Protein AF-A0A2G2C3A8-F1 (afdb_monomer)

pLDDT: mean 95.43, std 5.2, range [62.75, 98.38]

Sequence (73 aa):
MSDLYLARAIHFDESDRNVFHVPARTGE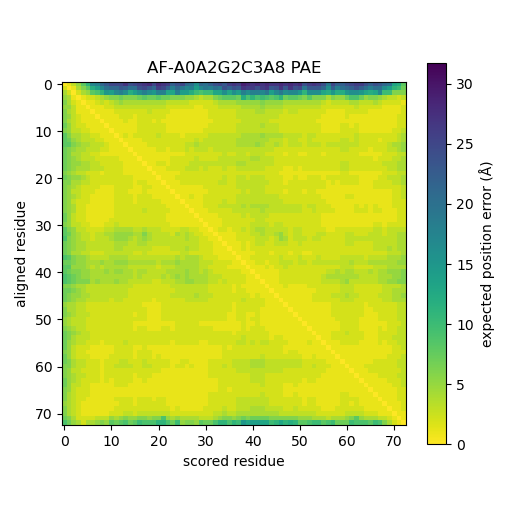WCVSGGFEFSNWTDGDLTGKARQAFANGWMGVETFGRVTFVAVTK

Foldseek 3Di:
DDDAWFWFADDPDCVLVVLAPFAADGGATWDAPQVVCVPPDPVNLDGSNVCCNPQFTAGPPRRGTHRDIDTDD

Radius of gyration: 12.72 Å; Cα contacts (8 Å, |Δi|>4): 137; chains: 1; bounding box: 34×22×32 Å

Mean predicted aligned error: 3.01 Å

Secondary structure (DSSP, 8-state):
-PPPPEEEEE-SSSHHHHHSSSBPPTT-BEEE-GGGGTT--TTT--HHHHHHHHH-EEETTT--EESEEEEE-

Solvent-accessible surface area (backbone atoms only — not comparable to full-atom values): 4194 Å² total; per-residue (Å²): 133,81,89,60,74,44,38,24,29,46,72,96,66,70,61,39,67,73,47,29,92,44,47,34,54,76,64,35,51,42,46,86,39,60,70,82,51,75,88,60,52,80,84,65,51,44,76,43,55,30,42,38,63,77,47,22,34,22,18,78,84,72,69,8,26,27,73,42,64,46,78,40,114

Structure (mmCIF, N/CA/C/O backbone):
data_AF-A0A2G2C3A8-F1
#
_entry.id   AF-A0A2G2C3A8-F1
#
loop_
_atom_site.group_PDB
_atom_site.id
_atom_site.type_symbol
_atom_site.label_atom_id
_atom_site.label_alt_id
_atom_site.label_comp_id
_atom_site.label_asym_id
_atom_site.label_entity_id
_atom_site.label_seq_id
_atom_site.pdbx_PDB_ins_code
_atom_site.Cartn_x
_atom_site.Cartn_y
_atom_site.Cartn_z
_a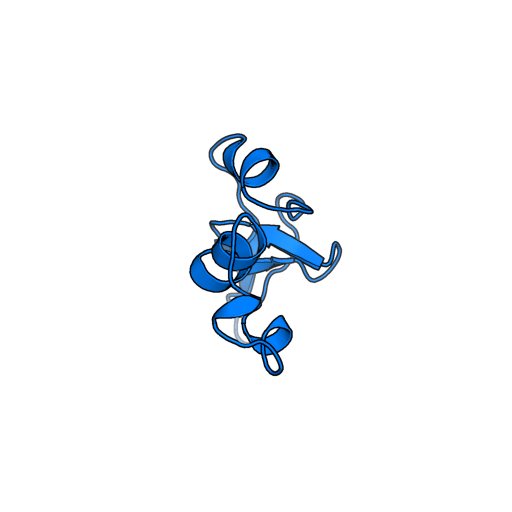tom_site.occupancy
_atom_site.B_iso_or_equiv
_atom_site.auth_seq_id
_atom_site.auth_comp_id
_a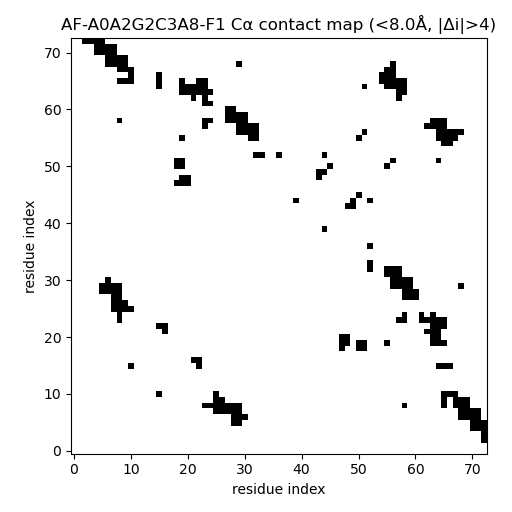tom_site.auth_asym_id
_atom_site.auth_atom_id
_atom_site.pdbx_PDB_model_num
ATOM 1 N N . MET A 1 1 ? -24.037 -10.417 13.825 1.00 62.75 1 MET A N 1
ATOM 2 C CA . MET A 1 1 ? -23.089 -10.005 12.771 1.00 62.75 1 MET A CA 1
ATOM 3 C C . MET A 1 1 ? -21.708 -10.206 13.363 1.00 62.75 1 MET A C 1
ATOM 5 O O . MET A 1 1 ? -21.499 -9.726 14.466 1.00 62.75 1 MET A O 1
ATOM 9 N N . SER A 1 2 ? -20.848 -11.026 12.761 1.00 74.94 2 SER A N 1
ATOM 10 C CA . SER A 1 2 ? -19.476 -11.194 13.258 1.00 74.94 2 SER A CA 1
ATOM 11 C C . SER A 1 2 ? -18.709 -9.885 13.079 1.00 74.94 2 SER A C 1
ATOM 13 O O . SER A 1 2 ? -18.826 -9.277 12.015 1.00 74.94 2 SER A O 1
ATOM 15 N N . ASP A 1 3 ? -17.931 -9.473 14.080 1.00 85.56 3 ASP A N 1
ATOM 16 C CA . ASP A 1 3 ? -17.007 -8.342 13.944 1.00 85.56 3 ASP A CA 1
ATOM 17 C C . ASP A 1 3 ? -16.010 -8.648 12.813 1.00 85.56 3 ASP A C 1
ATOM 19 O O . ASP A 1 3 ? -15.260 -9.625 12.888 1.00 85.56 3 ASP A O 1
ATOM 23 N N . LEU A 1 4 ? -16.030 -7.844 11.749 1.00 91.94 4 LEU A N 1
ATOM 24 C CA . LEU A 1 4 ? -15.102 -7.957 10.626 1.00 91.94 4 LEU A CA 1
ATOM 25 C C . LEU A 1 4 ? -13.884 -7.084 10.902 1.00 91.94 4 LEU A C 1
ATOM 27 O O . LEU A 1 4 ? -14.021 -5.898 11.174 1.00 91.94 4 LEU A O 1
ATOM 31 N N . TYR A 1 5 ? -12.699 -7.672 10.789 1.00 94.94 5 TYR A N 1
ATOM 32 C CA . TYR A 1 5 ? -11.453 -6.924 10.839 1.00 94.94 5 TYR A CA 1
ATOM 33 C C . TYR A 1 5 ? -11.038 -6.528 9.427 1.00 94.94 5 TYR A C 1
ATOM 35 O O . TYR A 1 5 ? -10.871 -7.384 8.558 1.00 94.94 5 TYR A O 1
ATOM 43 N N . LEU A 1 6 ? -10.870 -5.233 9.204 1.00 95.50 6 LEU A N 1
ATOM 44 C CA . LEU A 1 6 ? -10.617 -4.644 7.899 1.00 95.50 6 LEU A CA 1
ATOM 45 C C . LEU A 1 6 ? -9.362 -3.759 7.943 1.00 95.50 6 LEU A C 1
ATOM 47 O O . LEU A 1 6 ? -8.981 -3.228 8.988 1.00 95.50 6 LEU A O 1
ATOM 51 N N . ALA A 1 7 ? -8.706 -3.617 6.792 1.00 97.94 7 ALA A N 1
ATOM 52 C CA . ALA A 1 7 ? -7.466 -2.862 6.650 1.00 97.94 7 ALA A CA 1
ATOM 53 C C . ALA A 1 7 ? -7.737 -1.360 6.469 1.00 97.94 7 ALA A C 1
ATOM 55 O O . ALA A 1 7 ? -8.503 -0.961 5.591 1.00 97.94 7 ALA A O 1
ATOM 56 N N . ARG A 1 8 ? -7.070 -0.523 7.268 1.00 97.94 8 ARG A N 1
ATOM 57 C CA . ARG A 1 8 ? -7.096 0.944 7.176 1.00 97.94 8 ARG A CA 1
ATOM 58 C C . ARG A 1 8 ? -5.695 1.489 6.952 1.00 97.94 8 ARG A C 1
ATOM 60 O O . ARG A 1 8 ? -4.773 1.071 7.645 1.00 97.94 8 ARG A O 1
ATOM 67 N N . ALA A 1 9 ? -5.543 2.445 6.040 1.00 98.31 9 ALA A N 1
ATOM 68 C CA . ALA A 1 9 ? -4.258 3.086 5.771 1.00 98.31 9 ALA A CA 1
ATOM 69 C C . ALA A 1 9 ? -3.683 3.757 7.028 1.00 98.31 9 ALA A C 1
ATOM 71 O O . ALA A 1 9 ? -4.390 4.501 7.715 1.00 98.31 9 ALA A O 1
ATOM 72 N N . ILE A 1 10 ? -2.394 3.550 7.295 1.00 98.06 10 ILE A N 1
ATOM 73 C CA . ILE A 1 10 ? -1.652 4.260 8.341 1.00 98.06 10 ILE A CA 1
ATOM 74 C C . ILE A 1 10 ? -0.302 4.733 7.802 1.00 98.06 10 ILE A C 1
ATOM 76 O O . ILE A 1 10 ? 0.335 4.040 7.017 1.00 98.06 10 ILE A O 1
ATOM 80 N N . HIS A 1 11 ? 0.145 5.899 8.264 1.00 97.88 11 HIS A N 1
ATOM 81 C CA . HIS A 1 11 ? 1.440 6.469 7.899 1.00 97.88 11 HIS A CA 1
ATOM 82 C C . HIS A 1 11 ? 2.267 6.666 9.166 1.00 97.88 11 HIS A C 1
ATOM 84 O O . HIS A 1 11 ? 1.803 7.314 10.105 1.00 97.88 11 HIS A O 1
ATOM 90 N N . PHE A 1 12 ? 3.476 6.105 9.197 1.00 96.44 12 PHE A N 1
ATOM 91 C CA . PHE A 1 12 ? 4.430 6.344 10.287 1.00 96.44 12 PHE A CA 1
ATOM 92 C C . PHE A 1 12 ? 5.325 7.555 10.026 1.00 96.44 12 PHE A C 1
ATOM 94 O O . PHE A 1 12 ? 5.792 8.190 10.967 1.00 96.44 12 PHE A O 1
ATOM 101 N N . ASP A 1 13 ? 5.522 7.892 8.756 1.00 96.75 13 ASP A N 1
ATOM 102 C CA . ASP A 1 13 ? 6.287 9.040 8.292 1.00 96.75 13 ASP A CA 1
ATOM 103 C C . ASP A 1 13 ? 5.775 9.489 6.906 1.00 96.75 13 ASP A C 1
ATOM 105 O O . ASP A 1 13 ? 4.684 9.110 6.470 1.00 96.75 13 ASP A O 1
ATOM 109 N N . GLU A 1 14 ? 6.539 10.333 6.213 1.00 96.50 14 GLU A N 1
ATOM 110 C CA . GLU A 1 14 ? 6.173 10.884 4.905 1.00 96.50 14 GLU A CA 1
ATOM 111 C C . GLU A 1 14 ? 6.622 10.022 3.709 1.00 96.50 14 GLU A C 1
ATOM 113 O O . GLU A 1 14 ? 6.438 10.435 2.561 1.00 96.50 14 GLU A O 1
ATOM 118 N N . SER A 1 15 ? 7.200 8.835 3.935 1.00 97.19 15 SER A N 1
ATOM 119 C CA . SER A 1 15 ? 7.814 8.001 2.890 1.00 97.19 15 SER A CA 1
ATOM 120 C C . SER A 1 15 ? 6.857 7.686 1.747 1.00 97.19 15 SER A C 1
ATOM 122 O O . SER A 1 15 ? 7.253 7.781 0.586 1.00 97.19 15 SER A O 1
ATOM 124 N N . ASP A 1 16 ? 5.585 7.412 2.045 1.00 97.62 16 ASP A N 1
ATOM 125 C CA . ASP A 1 16 ? 4.569 7.074 1.039 1.00 97.62 16 ASP A CA 1
ATOM 126 C C . ASP A 1 16 ? 4.358 8.197 0.011 1.00 97.62 16 ASP A C 1
ATOM 128 O O . ASP A 1 16 ? 4.129 7.927 -1.170 1.00 97.62 16 ASP A O 1
ATOM 132 N N . ARG A 1 17 ? 4.552 9.464 0.406 1.00 95.75 17 ARG A N 1
ATOM 133 C CA . ARG A 1 17 ? 4.506 10.618 -0.514 1.00 95.75 17 ARG A CA 1
ATOM 134 C C . ARG A 1 17 ? 5.682 10.626 -1.492 1.00 95.75 17 ARG A C 1
ATOM 136 O O . ARG A 1 17 ? 5.575 11.150 -2.601 1.00 95.75 17 ARG A O 1
ATOM 143 N N . ASN A 1 18 ? 6.802 10.035 -1.090 1.00 96.00 18 ASN A N 1
ATOM 144 C CA . ASN A 1 18 ? 8.030 9.997 -1.872 1.00 96.00 18 ASN A CA 1
ATOM 145 C C . ASN A 1 18 ? 8.094 8.759 -2.772 1.00 96.00 18 ASN A C 1
ATOM 147 O O . ASN A 1 18 ? 8.563 8.871 -3.906 1.00 96.00 18 ASN A O 1
ATOM 151 N N . VAL A 1 19 ? 7.594 7.604 -2.316 1.00 96.50 19 VAL A N 1
ATOM 152 C CA . VAL A 1 19 ? 7.738 6.320 -3.030 1.00 96.50 19 VAL A CA 1
ATOM 153 C C . VAL A 1 19 ? 6.567 5.978 -3.948 1.00 96.50 19 VAL A C 1
ATOM 155 O O . VAL A 1 19 ? 6.773 5.271 -4.935 1.00 96.50 19 VAL A O 1
ATOM 158 N N . PHE A 1 20 ? 5.369 6.516 -3.701 1.00 97.38 20 PHE A N 1
ATOM 159 C CA . PHE A 1 20 ? 4.195 6.270 -4.540 1.00 97.38 20 PHE A CA 1
ATOM 160 C C . PHE A 1 20 ? 3.847 7.469 -5.426 1.00 97.38 20 PHE A C 1
ATOM 162 O O . PHE A 1 20 ? 4.296 8.596 -5.198 1.00 97.38 20 PHE A O 1
ATOM 169 N N . HIS A 1 21 ? 3.107 7.215 -6.509 1.00 96.62 21 HIS A N 1
ATOM 170 C CA . HIS A 1 21 ? 2.611 8.276 -7.395 1.00 96.62 21 HIS A CA 1
ATOM 171 C C . HIS A 1 21 ? 1.512 9.092 -6.718 1.00 96.62 21 HIS A C 1
ATOM 173 O O . HIS A 1 21 ? 1.530 10.318 -6.774 1.00 96.62 21 HIS A O 1
ATOM 179 N N . VAL A 1 22 ? 0.594 8.396 -6.051 1.00 96.69 22 VAL A N 1
ATOM 180 C CA . VAL A 1 22 ? -0.474 8.972 -5.241 1.00 96.69 22 VAL A CA 1
ATOM 181 C C . VAL A 1 22 ? -0.454 8.229 -3.906 1.00 96.69 22 VAL A C 1
ATOM 183 O O . VAL A 1 22 ? -0.635 7.010 -3.914 1.00 96.69 22 VAL A O 1
ATOM 186 N N . PRO A 1 23 ? -0.185 8.898 -2.773 1.00 97.69 23 PRO A N 1
ATOM 187 C CA . PRO A 1 23 ? -0.312 8.272 -1.465 1.00 97.69 23 PRO A CA 1
ATOM 188 C C . PRO A 1 23 ? -1.794 8.087 -1.127 1.00 97.69 23 PRO A C 1
ATOM 190 O O . PRO A 1 23 ? -2.616 8.961 -1.415 1.00 97.69 23 PRO A O 1
ATOM 193 N N . ALA A 1 24 ? -2.133 6.967 -0.499 1.00 98.25 24 ALA A N 1
ATOM 194 C CA . ALA A 1 24 ? -3.456 6.785 0.082 1.00 98.25 24 ALA A CA 1
ATOM 195 C C . ALA A 1 24 ? -3.670 7.766 1.249 1.00 98.25 24 ALA A C 1
ATOM 197 O O . ALA A 1 24 ? -2.734 8.248 1.888 1.00 98.25 24 ALA A O 1
ATOM 198 N N . ARG A 1 25 ? -4.922 8.101 1.537 1.00 97.88 25 ARG A N 1
ATOM 199 C CA . ARG A 1 25 ? -5.305 8.956 2.658 1.00 97.88 25 ARG A CA 1
ATOM 200 C C . ARG A 1 25 ? -5.251 8.162 3.959 1.00 97.88 25 ARG A C 1
ATOM 202 O O . ARG A 1 25 ? -5.823 7.082 4.049 1.00 97.88 25 ARG A O 1
ATOM 209 N N . THR A 1 26 ? -4.639 8.722 5.007 1.00 97.56 26 THR A N 1
ATOM 210 C CA . THR A 1 26 ? -4.653 8.104 6.344 1.00 97.56 26 THR A CA 1
ATOM 211 C C . THR A 1 26 ? -6.075 7.753 6.759 1.00 97.56 26 THR A C 1
ATOM 213 O O . THR A 1 26 ? -6.970 8.599 6.737 1.00 97.56 26 THR A O 1
ATOM 216 N N . GLY A 1 27 ? -6.265 6.507 7.175 1.00 97.19 27 GLY A N 1
ATOM 217 C CA . GLY A 1 27 ? -7.544 6.007 7.623 1.00 97.19 27 GLY A CA 1
AT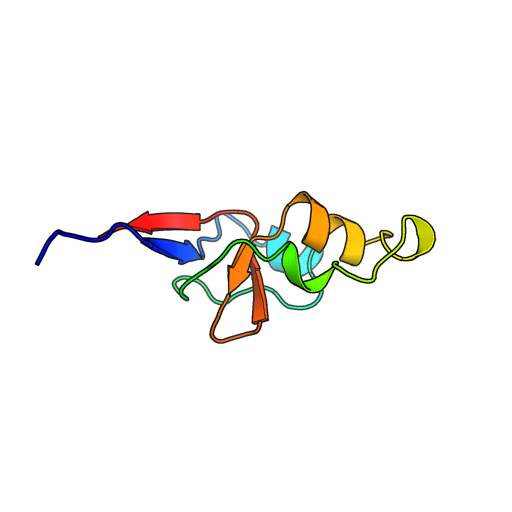OM 218 C C . GLY A 1 27 ? -8.557 5.791 6.506 1.00 97.19 27 GLY A C 1
ATOM 219 O O . GLY A 1 27 ? -9.720 5.643 6.846 1.00 97.19 27 GLY A O 1
ATOM 220 N N . GLU A 1 28 ? -8.211 5.739 5.223 1.00 97.88 28 GLU A N 1
ATOM 221 C CA . GLU A 1 28 ? -9.129 5.147 4.239 1.00 97.88 28 GLU A CA 1
ATOM 222 C C . GLU A 1 28 ? -9.082 3.612 4.297 1.00 97.88 28 GLU A C 1
ATOM 224 O O . GLU A 1 28 ? -8.111 3.026 4.788 1.00 97.88 28 GLU A O 1
ATOM 229 N N . TRP A 1 29 ? -10.139 2.947 3.827 1.00 97.56 29 TRP A N 1
ATOM 230 C CA . TRP A 1 29 ? -10.143 1.490 3.683 1.00 97.56 29 TRP A CA 1
ATOM 231 C C . TRP A 1 29 ? -9.137 1.051 2.621 1.00 97.56 29 TRP A C 1
ATOM 233 O O . TRP A 1 29 ? -8.943 1.736 1.619 1.00 97.56 29 TRP A O 1
ATOM 243 N N . CYS A 1 30 ? -8.510 -0.100 2.835 1.00 98.06 30 CYS A N 1
ATOM 244 C CA . CYS A 1 30 ? -7.500 -0.633 1.934 1.00 98.06 30 CYS A CA 1
ATOM 245 C C . CYS A 1 30 ? -7.780 -2.083 1.548 1.00 98.06 30 CYS A C 1
ATOM 247 O O . CYS A 1 30 ? -8.345 -2.860 2.317 1.00 98.06 30 CYS A O 1
ATOM 249 N N . VAL A 1 31 ? -7.313 -2.455 0.362 1.00 96.75 31 VAL A N 1
ATOM 250 C CA . VAL A 1 31 ? -7.294 -3.833 -0.139 1.00 96.75 31 VAL A CA 1
ATOM 251 C C . VAL A 1 31 ? -5.908 -4.168 -0.683 1.00 96.75 31 VAL A C 1
ATOM 253 O O . VAL A 1 31 ? -5.085 -3.277 -0.915 1.00 96.75 31 VAL A O 1
ATOM 256 N N . SER A 1 32 ? -5.643 -5.457 -0.916 1.00 93.69 32 SER A N 1
ATOM 257 C CA . SER A 1 32 ? -4.479 -5.841 -1.717 1.00 93.69 32 SER A CA 1
ATOM 258 C C . SER A 1 32 ? -4.618 -5.217 -3.103 1.00 93.69 32 SER A C 1
ATOM 260 O O . SER A 1 32 ? -5.604 -5.457 -3.796 1.00 93.69 32 SER A O 1
ATOM 262 N N . GLY A 1 33 ? -3.645 -4.402 -3.501 1.00 91.88 33 GLY A N 1
ATOM 263 C CA . GLY A 1 33 ? -3.680 -3.687 -4.774 1.00 91.88 33 GLY A CA 1
ATOM 264 C C . GLY A 1 33 ? -2.971 -4.409 -5.918 1.00 91.88 33 GLY A C 1
ATOM 265 O O . GLY A 1 33 ? -2.677 -3.776 -6.930 1.00 91.88 33 GLY A O 1
ATOM 266 N N . GLY A 1 34 ? -2.641 -5.696 -5.756 1.00 91.12 34 GLY A N 1
ATOM 267 C CA . GLY A 1 34 ? -1.893 -6.468 -6.756 1.00 91.12 34 GLY A CA 1
ATOM 268 C C . GLY A 1 34 ? -2.643 -6.667 -8.078 1.00 91.12 34 GLY A C 1
ATOM 269 O O . GLY A 1 34 ? -2.018 -6.823 -9.121 1.00 91.12 34 GLY A O 1
ATOM 270 N N . PHE A 1 35 ? -3.977 -6.608 -8.062 1.00 92.44 35 PHE A N 1
ATOM 271 C CA . PHE A 1 35 ? -4.800 -6.806 -9.260 1.00 92.44 35 PHE A CA 1
ATOM 272 C C . PHE A 1 35 ? -4.616 -5.709 -10.323 1.00 92.44 35 PHE A C 1
ATOM 274 O O . PHE A 1 35 ? -4.812 -5.985 -11.507 1.00 92.44 35 PHE A O 1
ATOM 281 N N . GLU A 1 36 ? -4.209 -4.494 -9.927 1.00 94.12 36 GLU A N 1
ATOM 282 C CA . GLU A 1 36 ? -3.938 -3.378 -10.854 1.00 94.12 36 GLU A CA 1
ATOM 283 C C . GLU A 1 36 ? -2.829 -3.727 -11.862 1.00 94.12 36 GLU A C 1
ATOM 285 O O . GLU A 1 36 ? -2.819 -3.222 -12.979 1.00 94.12 36 GLU A O 1
ATOM 290 N N . PHE A 1 37 ? -1.937 -4.651 -11.498 1.00 95.25 37 PHE A N 1
ATOM 291 C CA . PHE A 1 37 ? -0.761 -5.031 -12.283 1.00 95.25 37 PHE A CA 1
ATOM 292 C C . PHE A 1 37 ? -0.971 -6.308 -13.110 1.00 95.25 37 PHE A C 1
ATOM 294 O O . PHE A 1 37 ? -0.019 -6.874 -13.637 1.00 95.25 37 PHE A O 1
ATOM 301 N N . SER A 1 38 ? -2.209 -6.799 -13.221 1.00 94.50 38 SER A N 1
ATOM 302 C CA . SER A 1 38 ? -2.521 -8.094 -13.854 1.00 94.50 38 SER A CA 1
ATOM 303 C C . SER A 1 38 ? -2.130 -8.202 -15.335 1.00 94.50 38 SER A C 1
ATOM 305 O O . SER A 1 38 ? -1.972 -9.310 -15.843 1.00 94.50 38 SER A O 1
ATOM 307 N N . ASN A 1 39 ? -1.949 -7.073 -16.021 1.00 95.38 39 ASN A N 1
ATOM 308 C CA . ASN A 1 39 ? -1.515 -6.987 -17.415 1.00 95.38 39 ASN A CA 1
ATOM 309 C C . ASN A 1 39 ? -0.118 -6.363 -17.585 1.00 95.38 39 ASN A C 1
ATOM 311 O O . ASN A 1 39 ? 0.218 -5.933 -18.687 1.00 95.38 39 ASN A O 1
ATOM 315 N N . TRP A 1 40 ? 0.665 -6.272 -16.509 1.00 97.12 40 TRP A N 1
ATOM 316 C CA . TRP A 1 40 ? 2.003 -5.690 -16.532 1.00 97.12 40 TRP A CA 1
ATOM 317 C C . TRP A 1 40 ? 3.066 -6.766 -16.727 1.00 97.12 40 TRP A C 1
ATOM 319 O O . TRP A 1 40 ? 2.905 -7.921 -16.333 1.00 97.12 40 TRP A O 1
ATOM 329 N N . THR A 1 41 ? 4.179 -6.358 -17.318 1.00 96.81 41 THR A N 1
ATOM 330 C CA . THR A 1 41 ? 5.387 -7.162 -17.479 1.00 96.81 41 THR A CA 1
ATOM 331 C C . THR A 1 41 ? 6.501 -6.647 -16.572 1.00 96.81 41 THR A C 1
ATOM 333 O O . THR A 1 41 ? 6.425 -5.550 -16.015 1.00 96.81 41 THR A O 1
ATOM 336 N N . ASP A 1 42 ? 7.594 -7.402 -16.474 1.00 95.00 42 ASP A N 1
ATOM 337 C CA . ASP A 1 42 ? 8.788 -6.977 -15.735 1.00 95.00 42 ASP A CA 1
ATOM 338 C C . ASP A 1 42 ? 9.342 -5.624 -16.220 1.00 95.00 42 ASP A C 1
ATOM 340 O O . ASP A 1 42 ? 9.917 -4.875 -15.429 1.00 95.00 42 ASP A O 1
ATOM 344 N N . GLY A 1 43 ? 9.151 -5.287 -17.503 1.00 97.31 43 GLY A N 1
ATOM 345 C CA . GLY A 1 43 ? 9.576 -4.007 -18.077 1.00 97.31 43 GLY A CA 1
ATOM 346 C C . GLY A 1 43 ? 8.770 -2.808 -17.569 1.00 97.31 43 GLY A C 1
ATOM 347 O O . GLY A 1 43 ? 9.313 -1.709 -17.456 1.00 97.31 43 GLY A O 1
ATOM 348 N N . ASP A 1 44 ? 7.505 -3.023 -17.207 1.00 97.19 44 ASP A N 1
ATOM 349 C CA . ASP A 1 44 ? 6.622 -1.987 -16.665 1.00 97.19 44 ASP A CA 1
ATOM 350 C C . ASP A 1 44 ? 6.911 -1.731 -15.173 1.00 97.19 44 ASP A C 1
ATOM 352 O O . ASP A 1 44 ? 6.745 -0.621 -14.660 1.00 97.19 44 ASP A O 1
ATOM 356 N N . LEU A 1 45 ? 7.413 -2.749 -14.462 1.00 96.69 45 LEU A N 1
ATOM 357 C CA . LEU A 1 45 ? 7.703 -2.723 -13.026 1.00 96.69 45 LEU A CA 1
ATOM 358 C C . LEU A 1 45 ? 9.044 -2.046 -12.708 1.00 96.69 45 LEU A C 1
ATOM 360 O O . LEU A 1 45 ? 9.981 -2.642 -12.165 1.00 96.69 45 LEU A O 1
ATOM 364 N N . THR A 1 46 ? 9.111 -0.744 -12.973 1.00 96.31 46 THR A N 1
ATOM 365 C CA . THR A 1 46 ? 10.266 0.106 -12.657 1.00 96.31 46 THR A CA 1
ATOM 366 C C . THR A 1 46 ? 9.880 1.289 -11.763 1.00 96.31 46 THR A C 1
ATOM 368 O O . THR A 1 46 ? 8.706 1.633 -11.609 1.00 96.31 46 THR A O 1
ATOM 371 N N . GLY A 1 47 ? 10.870 1.892 -11.094 1.00 96.75 47 GLY A N 1
ATOM 372 C CA . GLY A 1 47 ? 10.682 3.091 -10.268 1.00 96.75 47 GLY A CA 1
ATOM 373 C C . GLY A 1 47 ? 9.550 2.981 -9.235 1.00 96.75 47 GLY A C 1
ATOM 374 O O . GLY A 1 47 ? 9.444 1.993 -8.506 1.00 96.75 47 GLY A O 1
AT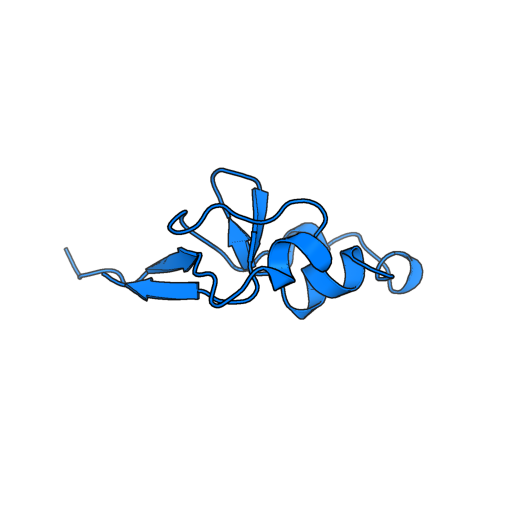OM 375 N N . LYS A 1 48 ? 8.698 4.013 -9.177 1.00 97.06 48 LYS A N 1
ATOM 376 C CA . LYS A 1 48 ? 7.543 4.087 -8.267 1.00 97.06 48 LYS A CA 1
ATOM 377 C C . LYS A 1 48 ? 6.480 3.023 -8.551 1.00 97.06 48 LYS A C 1
ATOM 379 O O . LYS A 1 48 ? 5.806 2.580 -7.625 1.00 97.06 48 LYS A O 1
ATOM 384 N N . ALA A 1 49 ? 6.349 2.574 -9.797 1.00 96.50 49 ALA A N 1
ATOM 385 C CA . ALA A 1 49 ? 5.387 1.538 -10.143 1.00 96.50 49 ALA A CA 1
ATOM 386 C C . ALA A 1 49 ? 5.789 0.178 -9.552 1.00 96.50 49 ALA A C 1
ATOM 388 O O . ALA A 1 49 ? 4.966 -0.518 -8.961 1.00 96.50 49 ALA A O 1
ATOM 389 N N . ARG A 1 50 ? 7.093 -0.136 -9.568 1.00 96.38 50 ARG A N 1
ATOM 390 C CA . ARG A 1 50 ? 7.641 -1.286 -8.833 1.00 96.38 50 ARG A CA 1
ATOM 391 C C . ARG A 1 50 ? 7.384 -1.192 -7.330 1.00 96.38 50 ARG A C 1
ATOM 393 O O . ARG A 1 50 ? 7.061 -2.201 -6.713 1.00 96.38 50 ARG A O 1
ATOM 400 N N . GLN A 1 51 ? 7.535 -0.001 -6.744 1.00 96.75 51 GLN A N 1
ATOM 401 C CA . GLN A 1 51 ? 7.248 0.210 -5.320 1.00 96.75 51 GLN A CA 1
ATOM 402 C C . GLN A 1 51 ? 5.773 -0.052 -5.011 1.00 96.75 51 GLN A C 1
ATOM 404 O O . GLN A 1 51 ? 5.470 -0.777 -4.069 1.00 96.75 51 GLN A O 1
ATOM 409 N N . ALA A 1 52 ? 4.861 0.480 -5.828 1.00 97.25 52 ALA A N 1
ATOM 410 C CA . ALA A 1 52 ? 3.426 0.254 -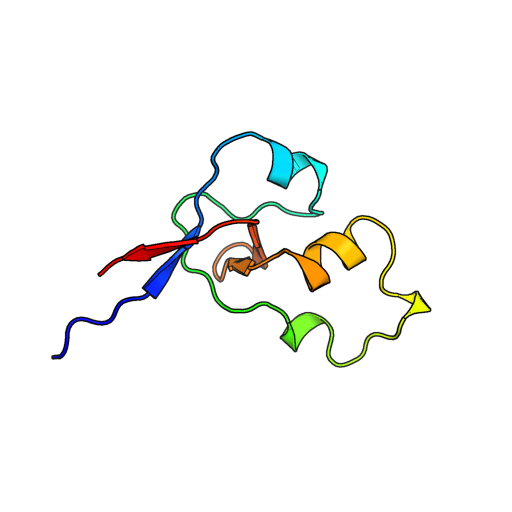5.682 1.00 97.25 52 ALA A CA 1
ATOM 411 C C . ALA A 1 52 ? 3.052 -1.235 -5.781 1.00 97.25 52 ALA A C 1
ATOM 413 O O . ALA A 1 52 ? 2.250 -1.706 -4.978 1.00 97.25 52 ALA A O 1
ATOM 414 N N . PHE A 1 53 ? 3.660 -1.978 -6.711 1.00 96.56 53 PHE A N 1
ATOM 415 C CA . PHE A 1 53 ? 3.444 -3.420 -6.859 1.00 96.56 53 PHE A CA 1
ATOM 416 C C . PHE A 1 53 ? 3.977 -4.225 -5.669 1.00 96.56 53 PHE A C 1
ATOM 418 O O . PHE A 1 53 ? 3.268 -5.067 -5.125 1.00 96.56 53 PHE A O 1
ATOM 425 N N . ALA A 1 54 ? 5.223 -3.971 -5.261 1.00 95.06 54 ALA A N 1
ATOM 426 C CA . ALA A 1 54 ? 5.897 -4.777 -4.248 1.00 95.06 54 ALA A CA 1
ATOM 427 C C . ALA A 1 54 ? 5.443 -4.458 -2.815 1.00 95.06 54 ALA A C 1
ATOM 429 O O . ALA A 1 54 ? 5.434 -5.350 -1.972 1.00 95.06 54 ALA A O 1
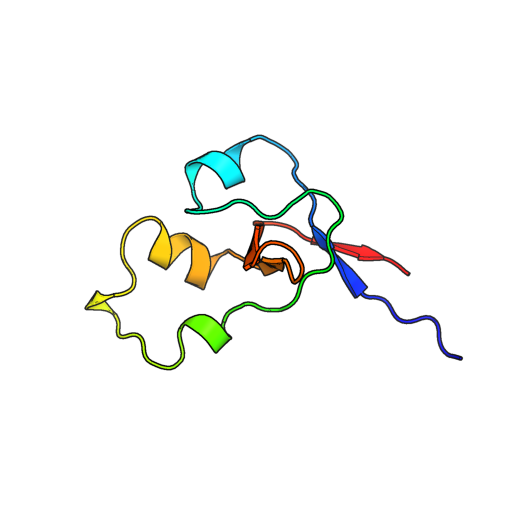ATOM 430 N N . ASN A 1 55 ? 5.091 -3.198 -2.539 1.00 95.44 55 ASN A N 1
ATOM 431 C CA . ASN A 1 55 ? 4.922 -2.695 -1.172 1.00 95.44 55 ASN A CA 1
ATOM 432 C C . ASN A 1 55 ? 3.582 -1.981 -0.924 1.00 95.44 55 ASN A C 1
ATOM 434 O O . ASN A 1 55 ? 3.273 -1.667 0.221 1.00 95.44 55 ASN A O 1
ATOM 438 N N . GLY A 1 56 ? 2.792 -1.680 -1.960 1.00 96.94 56 GLY A N 1
ATOM 439 C CA . GLY A 1 56 ? 1.640 -0.785 -1.839 1.00 96.94 56 GLY A CA 1
ATOM 440 C C . GLY A 1 56 ? 0.300 -1.498 -1.657 1.00 96.94 56 GLY A C 1
ATOM 441 O O . GLY A 1 56 ? -0.245 -2.057 -2.613 1.00 96.94 56 GLY A O 1
ATOM 442 N N . TRP A 1 57 ? -0.317 -1.357 -0.484 1.00 97.94 57 TRP A N 1
ATOM 443 C CA . TRP A 1 57 ? -1.766 -1.546 -0.335 1.00 97.94 57 TRP A CA 1
ATOM 444 C C . TRP A 1 57 ? -2.511 -0.445 -1.087 1.00 97.94 57 TRP A C 1
ATOM 446 O O . TRP A 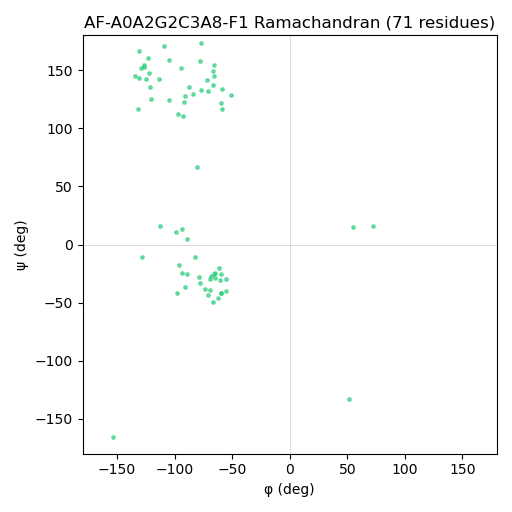1 57 ? -1.996 0.663 -1.205 1.00 97.94 57 TRP A O 1
ATOM 456 N N . MET A 1 58 ? -3.708 -0.731 -1.601 1.00 98.25 58 MET A N 1
ATOM 457 C CA . MET A 1 58 ? -4.489 0.245 -2.365 1.00 98.25 58 MET A CA 1
ATOM 458 C C . MET A 1 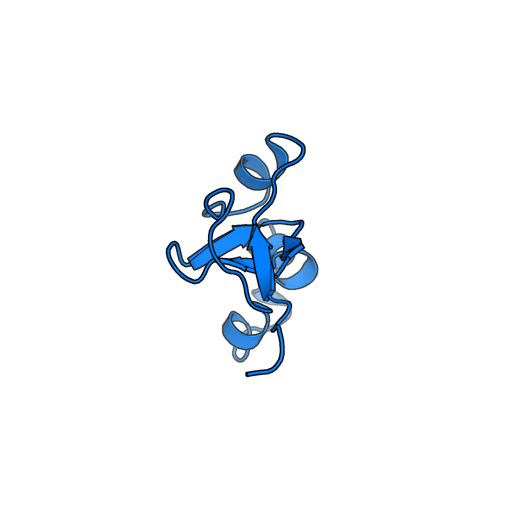58 ? -5.646 0.788 -1.531 1.00 98.25 58 MET A C 1
ATOM 460 O O . MET A 1 58 ? -6.481 0.011 -1.061 1.00 98.25 58 MET A O 1
ATOM 464 N N . GLY A 1 59 ? -5.704 2.111 -1.390 1.00 98.12 59 GLY A N 1
ATOM 465 C CA . GLY A 1 59 ? -6.839 2.823 -0.815 1.00 98.12 59 GLY A CA 1
ATOM 466 C C . GLY A 1 59 ? -8.045 2.788 -1.753 1.00 98.12 59 GLY A C 1
ATOM 467 O O . GLY A 1 59 ? -7.902 3.039 -2.946 1.00 98.12 59 GLY A O 1
ATOM 468 N N . VAL A 1 60 ? -9.235 2.456 -1.250 1.00 96.94 60 VAL A N 1
ATOM 469 C CA . VAL A 1 60 ? -10.438 2.337 -2.104 1.00 96.94 60 VAL A CA 1
ATOM 470 C C . VAL A 1 60 ? -11.131 3.666 -2.403 1.00 96.94 60 VAL A C 1
ATOM 472 O O . VAL A 1 60 ? -12.014 3.699 -3.256 1.00 96.94 60 VAL A O 1
ATOM 475 N N . GLU A 1 61 ? -10.762 4.757 -1.733 1.00 97.12 61 GLU A N 1
ATOM 476 C CA . GLU A 1 61 ? -11.358 6.073 -1.981 1.00 97.12 61 GLU A CA 1
ATOM 477 C C . GLU A 1 61 ? -10.471 6.901 -2.910 1.00 97.12 61 GLU A C 1
ATOM 479 O O . GLU A 1 61 ? -10.969 7.568 -3.816 1.00 97.12 61 GLU A O 1
ATOM 484 N N . THR A 1 62 ? -9.155 6.856 -2.696 1.00 97.00 62 THR A N 1
ATOM 485 C CA . THR A 1 62 ? -8.189 7.635 -3.483 1.00 97.00 62 THR A CA 1
ATOM 486 C C . THR A 1 62 ? -7.563 6.862 -4.640 1.00 97.00 62 THR A C 1
ATOM 488 O O . THR A 1 62 ? -6.964 7.485 -5.515 1.00 97.00 62 THR A O 1
ATOM 491 N N . PHE A 1 63 ? -7.640 5.524 -4.630 1.00 96.69 63 PHE A N 1
ATOM 492 C CA . PHE A 1 63 ? -6.805 4.635 -5.454 1.00 96.69 63 PHE A CA 1
ATOM 493 C C . PHE A 1 63 ? -5.292 4.868 -5.275 1.00 96.69 63 PHE A C 1
ATOM 495 O O . PHE A 1 63 ? -4.474 4.396 -6.063 1.00 96.69 63 PHE A O 1
ATOM 502 N N . GLY A 1 64 ? -4.906 5.582 -4.214 1.00 97.56 64 GLY A N 1
ATOM 503 C CA . GLY A 1 64 ? -3.527 5.782 -3.807 1.00 97.56 64 GLY A CA 1
ATOM 504 C C . GLY A 1 64 ? -2.952 4.561 -3.098 1.00 97.56 64 GLY A C 1
ATOM 505 O O . GLY A 1 64 ? -3.647 3.583 -2.806 1.00 97.56 64 GLY A O 1
ATOM 506 N N . ARG A 1 65 ? -1.650 4.621 -2.813 1.00 98.19 65 ARG A N 1
ATOM 507 C CA . ARG A 1 65 ? -0.888 3.534 -2.197 1.00 98.19 65 ARG A CA 1
ATOM 508 C C . ARG A 1 65 ? -0.392 3.893 -0.801 1.00 98.19 65 ARG A C 1
ATOM 510 O O . ARG A 1 65 ? 0.002 5.031 -0.562 1.00 98.19 65 ARG A O 1
ATOM 517 N N . VAL A 1 66 ? -0.414 2.915 0.101 1.00 98.38 66 VAL A N 1
ATOM 518 C CA . VAL A 1 66 ? 0.148 3.007 1.458 1.00 98.38 66 VAL A CA 1
ATOM 519 C C . VAL A 1 66 ? 1.024 1.790 1.728 1.00 98.38 66 VAL A C 1
ATOM 521 O O . VAL A 1 66 ? 0.696 0.682 1.296 1.00 98.38 66 VAL A O 1
ATOM 524 N N . THR A 1 67 ? 2.131 1.983 2.441 1.00 97.75 67 THR A N 1
ATOM 525 C CA . THR A 1 67 ? 3.030 0.874 2.797 1.00 97.75 67 THR A CA 1
ATOM 526 C C . THR A 1 67 ? 2.424 -0.003 3.896 1.00 97.75 67 THR A C 1
ATOM 528 O O . THR A 1 67 ? 2.530 -1.229 3.859 1.00 97.75 67 THR A O 1
ATOM 531 N N . PHE A 1 68 ? 1.748 0.614 4.870 1.00 97.44 68 PHE A N 1
ATOM 532 C CA . PHE A 1 68 ? 1.199 -0.078 6.033 1.00 97.44 68 PHE A CA 1
ATOM 533 C C . PHE A 1 68 ? -0.309 0.099 6.182 1.00 97.44 68 PHE A C 1
ATOM 535 O O . PHE A 1 68 ? -0.888 1.152 5.911 1.00 97.44 68 PHE A O 1
ATOM 542 N N . VAL A 1 69 ? -0.936 -0.947 6.712 1.00 98.00 69 VAL A N 1
ATOM 543 C CA . VAL A 1 69 ? -2.333 -0.923 7.132 1.00 98.00 69 VAL A CA 1
ATOM 544 C C . VAL A 1 69 ? -2.452 -1.352 8.588 1.00 98.00 69 VAL A C 1
ATOM 546 O O . VAL A 1 69 ? -1.763 -2.266 9.041 1.00 98.00 69 VAL A O 1
ATOM 549 N N . ALA A 1 70 ? -3.353 -0.706 9.319 1.00 97.81 70 ALA A N 1
ATOM 550 C CA . ALA A 1 70 ? -3.853 -1.213 10.585 1.00 97.81 70 ALA A CA 1
ATOM 551 C C . ALA A 1 70 ? -5.045 -2.132 10.319 1.00 97.81 70 ALA A C 1
ATOM 553 O O . ALA A 1 70 ? -5.938 -1.793 9.542 1.00 97.81 70 ALA A O 1
ATOM 554 N N . VAL A 1 71 ? -5.077 -3.279 10.991 1.00 96.31 71 VAL A N 1
ATOM 555 C CA . VAL A 1 71 ? -6.230 -4.180 10.976 1.00 96.31 71 VAL A CA 1
ATOM 556 C C . VAL A 1 71 ? -7.111 -3.824 12.167 1.00 96.31 71 VAL A C 1
ATOM 558 O O . VAL A 1 71 ? -6.717 -4.021 13.315 1.00 96.31 71 VAL A O 1
ATOM 561 N N . THR A 1 72 ? -8.286 -3.262 11.895 1.00 89.81 72 THR A N 1
ATOM 562 C CA . THR A 1 72 ? -9.227 -2.778 12.916 1.00 89.81 72 THR A CA 1
ATOM 563 C C . THR A 1 72 ? -10.604 -3.387 12.722 1.00 89.81 72 THR A C 1
ATOM 565 O O . THR A 1 72 ? -10.956 -3.774 11.611 1.00 89.81 72 THR A O 1
ATOM 568 N N . LYS A 1 73 ? -11.367 -3.460 13.813 1.00 85.75 73 LYS A N 1
ATOM 569 C CA . LYS A 1 73 ? -12.819 -3.654 13.761 1.00 85.75 73 LYS A CA 1
ATOM 570 C C . LYS A 1 73 ? -13.515 -2.400 13.242 1.00 85.75 73 LYS A C 1
ATOM 572 O O . LYS A 1 73 ? -12.914 -1.307 13.401 1.00 85.75 73 LYS A O 1
#